Protein AF-A0A4D7H9E0-F1 (afdb_monomer_lite)

Sequence (147 aa):
MTDTPRRALVAAVLGTVFATVGIAGVAHLYLRRWRRGVGWFLFVGGSAVALVFALNPSTLSMSAVLAEPVAALASASVEPAAVYPPLLVLLGLSVYDACRIAVKPAASSDADVACPVCGYPLDTELEFCHWCSSAIVWSEPGAESER

Secondary structure (DSSP, 8-state):
--HHHHH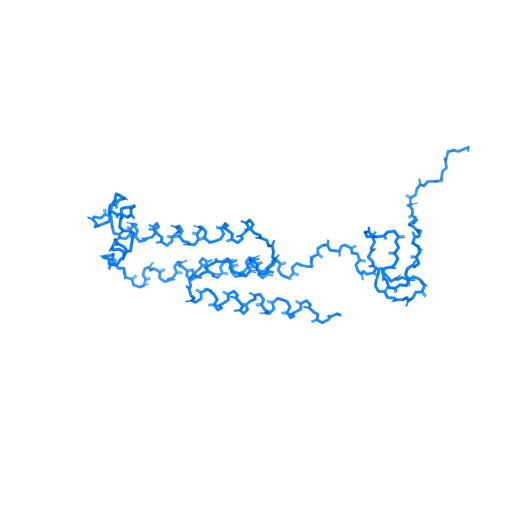HHHHHHHHHHHHHTT-TTHHHHHTT-HHHHHHHHHHHHHHHHHHHHHH-TTT--HHHHHH-HHHHHHH----HHHHHHHHHHHHHHHHHHHHHHHHS----TTTTPBPTTT-SBP-TTSSB-TTT--B-----TT-----

Radius of gyration: 24.74 Å; chains: 1; bounding box: 51×42×75 Å

Foldseek 3Di:
DPVLVVLLVVLLVQLVVVLVVLQQQVSVVSVVNVVVSVVLSCVLVVVLVVQLCVQCVPQDDPVCCVVPVVVRVVPGDDDCVSRVVVSVVSSVVSSVVSSVVSNPPPPLVFQPDADPPPRHGARVVDQARPPPRHGHDDDDPDDDDDD

pLDDT: mean 75.06, std 12.42, range [45.0, 92.5]

Structure (mmCIF, N/CA/C/O backbone):
data_AF-A0A4D7H9E0-F1
#
_entry.id   AF-A0A4D7H9E0-F1
#
loop_
_atom_site.group_PDB
_atom_site.id
_atom_site.type_symbol
_atom_site.label_atom_id
_atom_site.label_alt_id
_atom_site.label_comp_id
_atom_site.label_asym_id
_atom_site.label_entity_id
_atom_site.label_seq_id
_atom_site.pdbx_PDB_ins_code
_atom_site.Cartn_x
_atom_site.Cartn_y
_atom_site.Cartn_z
_atom_site.occupancy
_atom_site.B_iso_or_equiv
_atom_site.auth_seq_id
_atom_site.auth_comp_id
_atom_site.auth_asym_id
_atom_site.auth_atom_id
_atom_site.pdbx_PDB_model_num
ATOM 1 N N . MET A 1 1 ? -16.564 -6.884 23.688 1.00 47.22 1 MET A N 1
ATOM 2 C CA . MET A 1 1 ? -15.129 -7.201 23.908 1.00 47.22 1 MET A CA 1
ATOM 3 C C . MET A 1 1 ? -14.475 -8.052 22.801 1.00 47.22 1 MET A C 1
ATOM 5 O O . MET A 1 1 ? -13.289 -8.324 22.904 1.00 47.22 1 MET A O 1
ATOM 9 N N . THR A 1 2 ? -15.162 -8.446 21.716 1.00 45.88 2 THR A N 1
ATOM 10 C CA . THR A 1 2 ? -14.601 -9.337 20.666 1.00 45.88 2 THR A CA 1
ATOM 11 C C . THR A 1 2 ? -14.250 -8.643 19.338 1.00 45.88 2 THR A C 1
ATOM 13 O O . THR A 1 2 ? -13.752 -9.296 18.421 1.00 45.88 2 THR A O 1
ATOM 16 N N . ASP A 1 3 ? -14.471 -7.331 19.208 1.00 54.50 3 ASP A N 1
ATOM 17 C CA . ASP A 1 3 ? -14.373 -6.638 17.911 1.00 54.50 3 ASP A CA 1
ATOM 18 C C . ASP A 1 3 ? -12.962 -6.183 17.524 1.00 54.50 3 ASP A C 1
ATOM 20 O O . ASP A 1 3 ? -12.635 -6.108 16.337 1.00 54.50 3 ASP A O 1
ATOM 24 N N . THR A 1 4 ? -12.100 -5.911 18.500 1.00 56.47 4 THR A N 1
ATOM 25 C CA . THR A 1 4 ? -10.712 -5.479 18.287 1.00 56.47 4 THR A CA 1
ATOM 26 C C . THR A 1 4 ? -9.890 -6.478 17.461 1.00 56.47 4 THR A C 1
ATOM 28 O O . THR A 1 4 ? -9.303 -6.060 16.458 1.00 56.47 4 THR A O 1
ATOM 31 N N . PRO A 1 5 ? -9.886 -7.797 17.767 1.00 64.38 5 PRO A N 1
ATOM 32 C CA . PRO A 1 5 ? -9.140 -8.759 16.958 1.00 64.38 5 PRO A CA 1
ATOM 33 C C . PRO A 1 5 ? -9.723 -8.913 15.549 1.00 64.38 5 PRO A C 1
ATOM 35 O O . PRO A 1 5 ? -8.957 -9.052 14.601 1.00 64.38 5 PRO A O 1
ATOM 38 N N . ARG A 1 6 ? -11.051 -8.810 15.366 1.00 70.62 6 ARG A N 1
ATOM 39 C CA . ARG A 1 6 ? -11.691 -8.896 14.038 1.00 70.62 6 ARG A CA 1
ATOM 40 C C . ARG A 1 6 ? -11.313 -7.728 13.132 1.00 70.62 6 ARG A C 1
ATOM 42 O O . ARG A 1 6 ? -11.011 -7.941 11.962 1.00 70.62 6 ARG A O 1
ATOM 49 N N . ARG 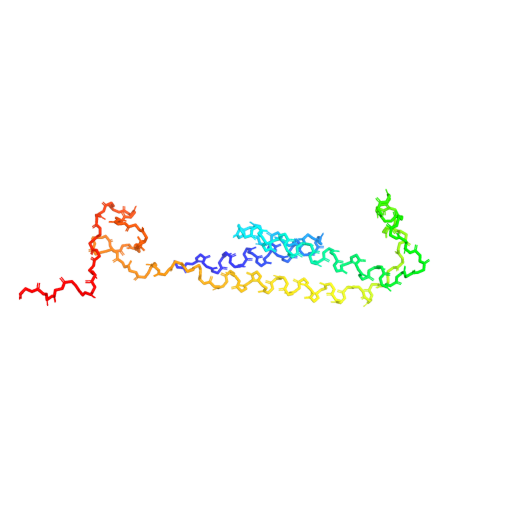A 1 7 ? -11.285 -6.503 13.662 1.00 64.06 7 ARG A N 1
ATOM 50 C CA . ARG A 1 7 ? -10.902 -5.301 12.900 1.00 64.06 7 ARG A CA 1
ATOM 51 C C . ARG A 1 7 ? -9.434 -5.339 12.472 1.00 64.06 7 ARG A C 1
ATOM 53 O O . ARG A 1 7 ? -9.131 -4.974 11.338 1.00 64.06 7 ARG A O 1
ATOM 60 N N . ALA A 1 8 ? -8.549 -5.840 13.335 1.00 62.31 8 ALA A N 1
ATOM 61 C CA . ALA A 1 8 ? -7.140 -6.047 13.009 1.00 62.31 8 ALA A CA 1
ATOM 62 C C . ALA A 1 8 ? -6.938 -7.152 11.956 1.00 62.31 8 ALA A C 1
ATOM 64 O O . ALA A 1 8 ? -6.147 -6.971 11.033 1.00 62.31 8 ALA A O 1
ATOM 65 N N . LEU A 1 9 ? -7.694 -8.253 12.039 1.00 70.31 9 LEU A N 1
ATOM 66 C CA . LEU A 1 9 ? -7.650 -9.347 11.061 1.00 70.31 9 LEU A CA 1
ATOM 67 C C . LEU A 1 9 ? -8.139 -8.898 9.680 1.00 70.31 9 LEU A C 1
ATOM 69 O O . LEU A 1 9 ? -7.493 -9.188 8.681 1.00 70.31 9 LEU A O 1
ATOM 73 N N . VAL A 1 10 ? -9.231 -8.131 9.619 1.00 71.69 10 VAL A N 1
ATOM 74 C CA . VAL A 1 10 ? -9.746 -7.568 8.359 1.00 71.69 10 VAL A CA 1
ATOM 75 C C . VAL A 1 10 ? -8.750 -6.579 7.752 1.00 71.69 10 VAL A C 1
ATOM 77 O O . VAL A 1 10 ? -8.496 -6.637 6.553 1.00 71.69 10 VAL A O 1
ATOM 80 N N . ALA A 1 11 ? -8.130 -5.714 8.562 1.00 66.62 11 ALA A N 1
ATOM 81 C CA . ALA A 1 11 ? -7.096 -4.797 8.083 1.00 66.62 11 ALA A CA 1
ATOM 82 C C . ALA A 1 11 ? -5.845 -5.538 7.581 1.00 66.62 11 ALA A C 1
ATOM 84 O O . ALA A 1 11 ? -5.276 -5.144 6.564 1.00 66.62 11 ALA A O 1
ATOM 85 N N . ALA A 1 12 ? -5.445 -6.624 8.250 1.00 67.12 12 ALA A N 1
ATOM 86 C CA . ALA A 1 12 ? -4.330 -7.462 7.826 1.00 67.12 12 ALA A CA 1
ATOM 87 C C . ALA A 1 12 ? -4.640 -8.203 6.517 1.00 67.12 12 ALA A C 1
ATOM 89 O O . ALA A 1 12 ? -3.825 -8.156 5.603 1.00 67.12 12 ALA A O 1
ATOM 90 N N . VAL A 1 13 ? -5.824 -8.814 6.389 1.00 72.69 13 VAL A N 1
ATOM 91 C CA . VAL A 1 13 ? -6.254 -9.529 5.172 1.00 72.69 13 VAL A CA 1
ATOM 92 C C . VAL A 1 13 ? -6.409 -8.572 3.991 1.00 72.69 13 VAL A C 1
ATOM 94 O O . VAL A 1 13 ? -5.924 -8.856 2.902 1.00 72.69 13 VAL A O 1
ATOM 97 N N . LEU A 1 14 ? -7.032 -7.408 4.187 1.00 68.94 14 LEU A N 1
ATOM 98 C CA . LEU A 1 14 ? -7.112 -6.391 3.135 1.00 68.94 14 LEU A CA 1
ATOM 99 C C . LEU A 1 14 ? -5.720 -5.862 2.778 1.00 68.94 14 LEU A C 1
ATOM 101 O O . LEU A 1 14 ? -5.413 -5.693 1.603 1.00 68.94 14 LEU A O 1
ATOM 105 N N . GLY A 1 15 ? -4.862 -5.643 3.774 1.00 64.31 15 GLY A N 1
ATOM 106 C CA . GLY A 1 15 ? -3.475 -5.246 3.565 1.00 64.31 15 GLY A CA 1
ATOM 107 C C . GLY A 1 15 ? -2.714 -6.240 2.697 1.00 64.31 15 GLY A C 1
ATOM 108 O O . GLY A 1 15 ? -2.128 -5.824 1.705 1.00 64.31 15 GLY A O 1
ATOM 109 N N . THR A 1 16 ? -2.765 -7.535 3.016 1.00 65.06 16 THR A N 1
ATOM 110 C CA . THR A 1 16 ? -2.058 -8.586 2.271 1.00 65.06 16 THR A CA 1
ATOM 111 C C . THR A 1 16 ? -2.645 -8.823 0.882 1.00 65.06 16 THR A C 1
ATOM 113 O O . THR A 1 16 ? -1.889 -8.962 -0.074 1.00 65.06 16 THR A O 1
ATOM 116 N N . VAL A 1 17 ? -3.970 -8.803 0.723 1.00 69.38 17 VAL A N 1
ATOM 117 C CA . VAL A 1 17 ? -4.608 -8.970 -0.592 1.00 69.38 17 VAL A CA 1
ATOM 118 C C . VAL A 1 17 ? -4.268 -7.797 -1.511 1.00 69.38 17 VAL A C 1
ATOM 120 O O . VAL A 1 17 ? -3.795 -8.006 -2.624 1.00 69.38 17 VAL A O 1
ATOM 123 N N . PHE A 1 18 ? -4.414 -6.553 -1.058 1.00 61.81 18 PHE A N 1
ATOM 124 C CA . PHE A 1 18 ? -4.118 -5.395 -1.912 1.00 61.81 18 PHE A CA 1
ATOM 125 C C . PHE A 1 18 ? -2.615 -5.180 -2.137 1.00 61.81 18 PHE A C 1
ATOM 127 O O . PHE A 1 18 ? -2.219 -4.703 -3.201 1.00 61.81 18 PHE A O 1
ATOM 134 N N . ALA A 1 19 ? -1.779 -5.621 -1.194 1.00 60.94 19 ALA A N 1
ATOM 135 C CA . ALA A 1 19 ? -0.335 -5.747 -1.354 1.00 60.94 19 ALA A CA 1
ATOM 136 C C . ALA A 1 19 ? 0.037 -6.632 -2.555 1.00 60.94 19 ALA A C 1
ATOM 138 O O . ALA A 1 19 ? 0.888 -6.242 -3.353 1.00 60.94 19 ALA A O 1
ATOM 139 N N . THR A 1 20 ? -0.638 -7.772 -2.742 1.00 59.69 20 THR A N 1
ATOM 140 C CA . THR A 1 20 ? -0.390 -8.645 -3.908 1.00 59.69 20 THR A CA 1
ATOM 141 C C . THR A 1 20 ? -0.788 -8.015 -5.245 1.00 59.69 20 THR A C 1
ATOM 143 O O . THR A 1 20 ? -0.238 -8.386 -6.276 1.00 59.69 20 THR A O 1
ATOM 146 N N . VAL A 1 21 ? -1.682 -7.020 -5.234 1.00 59.44 21 VAL A N 1
ATOM 147 C CA . VAL A 1 21 ? -2.127 -6.271 -6.426 1.00 59.44 21 VAL A CA 1
ATOM 148 C C . VAL A 1 21 ? -1.296 -4.988 -6.638 1.00 59.44 21 VAL A C 1
ATOM 150 O O . VAL A 1 21 ? -1.508 -4.255 -7.59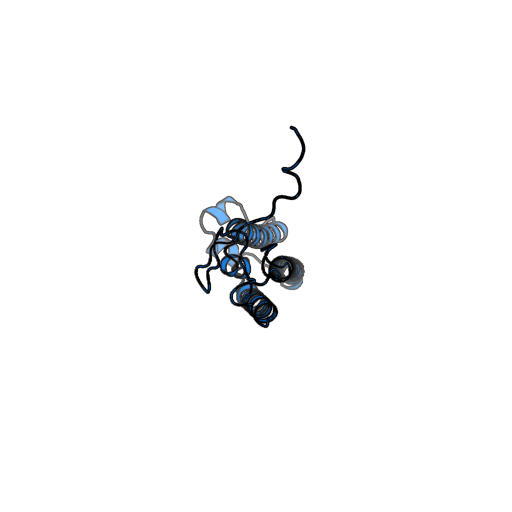7 1.00 59.44 21 VAL A O 1
ATOM 153 N N . GLY A 1 22 ? -0.331 -4.691 -5.758 1.00 58.97 22 GLY A N 1
ATOM 154 C CA . GLY A 1 22 ? 0.506 -3.487 -5.845 1.00 58.97 22 GLY A CA 1
ATOM 155 C C . GLY A 1 22 ? -0.200 -2.192 -5.426 1.00 58.97 22 GLY A C 1
ATOM 156 O O . GLY A 1 22 ? 0.362 -1.106 -5.565 1.00 58.97 22 GLY A O 1
ATOM 157 N N . ILE A 1 23 ? -1.412 -2.278 -4.873 1.00 64.00 23 ILE A N 1
ATOM 158 C CA . ILE A 1 23 ? -2.168 -1.115 -4.403 1.00 64.00 23 ILE A CA 1
ATOM 159 C C . ILE A 1 23 ? -1.836 -0.904 -2.923 1.00 64.00 23 ILE A C 1
ATOM 161 O O . ILE A 1 23 ? -2.563 -1.317 -2.015 1.00 64.00 23 ILE A O 1
ATOM 165 N N . ALA A 1 24 ? -0.692 -0.271 -2.665 1.00 64.56 24 ALA A N 1
ATOM 166 C CA . ALA A 1 24 ? -0.312 0.125 -1.314 1.00 64.56 24 ALA A CA 1
ATOM 167 C C . ALA A 1 24 ? -1.311 1.152 -0.740 1.00 64.56 24 ALA A C 1
ATOM 169 O O . ALA A 1 24 ? -1.807 2.025 -1.447 1.00 64.56 24 ALA A O 1
ATOM 170 N N . GLY A 1 25 ? -1.617 1.067 0.559 1.00 62.28 25 GLY A N 1
ATOM 171 C CA . GLY A 1 25 ? -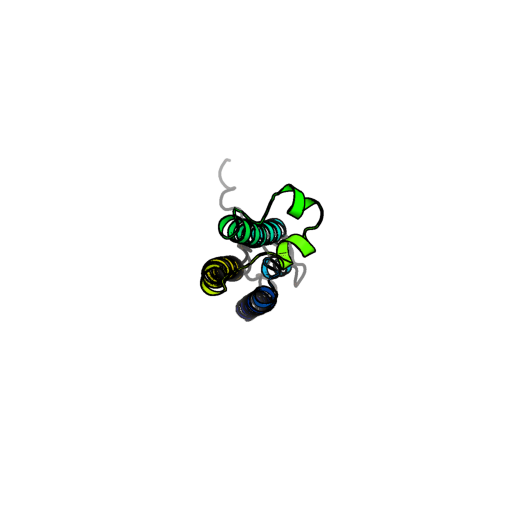2.422 2.080 1.260 1.00 62.28 25 GLY A CA 1
ATOM 172 C C . GLY A 1 25 ? -3.920 1.784 1.439 1.00 62.28 25 GLY A C 1
ATOM 173 O O . GLY A 1 25 ? -4.566 2.482 2.224 1.00 62.28 25 GLY A O 1
ATOM 174 N N . VAL A 1 26 ? -4.478 0.728 0.829 1.00 65.88 26 VAL A N 1
ATOM 175 C CA . VAL A 1 26 ? -5.915 0.379 0.969 1.00 65.88 26 VAL A CA 1
ATOM 176 C C . VAL A 1 26 ? -6.292 0.003 2.406 1.00 65.88 26 VAL A C 1
ATOM 178 O O . VAL A 1 26 ? -7.345 0.408 2.901 1.00 65.88 26 VAL A O 1
ATOM 181 N N . ALA A 1 27 ? -5.392 -0.661 3.136 1.00 67.81 27 ALA A N 1
ATOM 182 C CA . ALA A 1 27 ? -5.582 -0.948 4.559 1.00 67.81 27 ALA A CA 1
ATOM 183 C C . ALA A 1 27 ? -5.738 0.332 5.411 1.00 67.81 27 ALA A C 1
ATOM 185 O O . ALA A 1 27 ? -6.515 0.361 6.365 1.00 67.81 27 ALA A O 1
ATOM 186 N N . HIS A 1 28 ? -5.052 1.424 5.049 1.00 69.00 28 HIS A N 1
ATOM 187 C CA . HIS A 1 28 ? -5.161 2.709 5.749 1.00 69.00 28 HIS A CA 1
ATOM 188 C C . HIS A 1 28 ? -6.407 3.507 5.345 1.00 69.00 28 HIS A C 1
ATOM 190 O O . HIS A 1 28 ? -6.940 4.252 6.174 1.00 69.00 28 HIS A O 1
ATOM 196 N N . LEU A 1 29 ? -6.889 3.332 4.108 1.00 69.12 29 LEU A N 1
ATOM 197 C CA . LEU A 1 29 ? -8.177 3.874 3.662 1.00 69.12 29 LEU A CA 1
ATOM 198 C C . LEU A 1 29 ? -9.337 3.242 4.441 1.00 69.12 29 LEU A C 1
ATOM 200 O O . LEU A 1 29 ? -10.216 3.968 4.900 1.00 69.12 29 LEU A O 1
ATOM 204 N N . TYR A 1 30 ? -9.288 1.927 4.691 1.00 64.44 30 TYR A N 1
ATOM 205 C CA . TYR A 1 30 ? -10.270 1.239 5.541 1.00 64.44 30 TYR A CA 1
ATOM 206 C C . TYR A 1 30 ? -10.312 1.816 6.967 1.00 64.44 30 TYR A C 1
ATOM 208 O O . TYR A 1 30 ? -11.383 2.034 7.529 1.00 64.44 30 TYR A O 1
ATOM 216 N N . LEU A 1 31 ? -9.150 2.167 7.526 1.00 65.81 31 LEU A N 1
ATOM 217 C CA . LEU A 1 31 ? -9.029 2.810 8.841 1.00 65.81 31 LEU A CA 1
ATOM 218 C C . LEU A 1 31 ? -9.342 4.324 8.826 1.00 65.81 31 LEU A C 1
ATOM 220 O O . LEU A 1 31 ? -9.084 5.006 9.818 1.00 65.81 31 LEU A O 1
ATOM 224 N N . ARG A 1 32 ? -9.864 4.873 7.714 1.00 68.50 32 ARG A N 1
ATOM 225 C CA . ARG A 1 32 ? -10.145 6.309 7.488 1.00 68.50 32 ARG A CA 1
ATOM 226 C C . ARG A 1 32 ? -8.948 7.244 7.729 1.00 68.50 32 ARG A C 1
ATOM 228 O O . ARG A 1 32 ? -9.123 8.448 7.910 1.00 68.50 32 ARG A O 1
ATOM 235 N N . ARG A 1 33 ? -7.707 6.747 7.686 1.00 71.44 33 ARG A N 1
ATOM 236 C CA . ARG A 1 33 ? -6.489 7.564 7.864 1.00 71.44 33 ARG A CA 1
ATOM 237 C C . ARG A 1 33 ? -5.887 7.965 6.517 1.00 71.44 33 ARG A C 1
ATOM 239 O O . ARG A 1 33 ? -4.773 7.572 6.169 1.00 71.44 33 ARG A O 1
ATOM 246 N N . TRP A 1 34 ? -6.625 8.807 5.792 1.00 68.62 34 TRP A N 1
ATOM 247 C CA . TRP A 1 34 ? -6.343 9.278 4.426 1.00 68.62 34 TRP A CA 1
ATOM 248 C C . TRP A 1 34 ? -4.900 9.747 4.195 1.00 68.62 34 TRP A C 1
ATOM 250 O O . TRP A 1 34 ? -4.257 9.311 3.245 1.00 68.62 34 TRP A O 1
ATOM 260 N N . ARG A 1 35 ? -4.343 10.564 5.099 1.00 74.69 35 ARG A N 1
ATOM 261 C CA . ARG A 1 35 ? -2.974 11.101 4.955 1.00 74.69 35 ARG A CA 1
ATOM 262 C C . ARG A 1 35 ? -1.900 10.012 4.931 1.00 74.69 35 ARG A C 1
ATOM 264 O O . ARG A 1 35 ? -0.931 10.126 4.189 1.00 74.69 35 ARG A O 1
ATOM 271 N N . ARG A 1 36 ? -2.069 8.953 5.729 1.00 77.75 36 ARG A N 1
ATOM 272 C CA . ARG A 1 36 ? -1.115 7.836 5.763 1.00 77.75 36 ARG A CA 1
ATOM 273 C C . ARG A 1 36 ? -1.299 6.881 4.594 1.00 77.75 36 ARG A C 1
ATOM 275 O O . ARG A 1 36 ? -0.302 6.399 4.077 1.00 77.75 36 ARG A O 1
ATOM 282 N N . GLY A 1 37 ? -2.539 6.654 4.157 1.00 75.69 37 GLY A N 1
ATOM 283 C CA . GLY A 1 37 ? -2.808 5.867 2.951 1.00 75.69 37 GLY A CA 1
ATOM 284 C C . GLY A 1 37 ? -2.139 6.472 1.718 1.00 75.69 37 GLY A C 1
ATOM 285 O O . GLY A 1 37 ? -1.385 5.783 1.039 1.00 75.69 37 GLY A O 1
ATOM 286 N N . VAL A 1 38 ? -2.328 7.779 1.498 1.00 79.25 38 VAL A N 1
ATOM 287 C CA . VAL A 1 38 ? -1.683 8.511 0.394 1.00 79.25 38 VAL A CA 1
ATOM 288 C C . VAL A 1 38 ? -0.159 8.502 0.535 1.00 79.25 38 VAL A C 1
ATOM 290 O O . VAL A 1 38 ? 0.537 8.240 -0.440 1.00 79.25 38 VAL A O 1
ATOM 293 N N . GLY A 1 39 ? 0.368 8.722 1.745 1.00 85.44 39 GLY A N 1
ATOM 294 C CA . GLY A 1 39 ? 1.811 8.679 1.998 1.00 85.44 39 GLY A CA 1
ATOM 295 C C . GLY A 1 39 ? 2.442 7.331 1.640 1.00 85.44 39 GLY A C 1
ATOM 296 O O . GLY A 1 39 ? 3.445 7.297 0.935 1.00 85.44 39 GLY A O 1
ATOM 297 N N . TRP A 1 40 ? 1.832 6.219 2.060 1.00 84.06 40 TRP A N 1
ATOM 298 C CA . TRP A 1 40 ? 2.323 4.877 1.737 1.00 84.06 40 TRP A CA 1
ATOM 299 C C . TRP A 1 40 ? 2.190 4.532 0.255 1.00 84.06 40 TRP A C 1
ATOM 301 O O . TRP A 1 40 ? 3.107 3.935 -0.302 1.00 84.06 40 TRP A O 1
ATOM 311 N N . PHE A 1 41 ? 1.095 4.935 -0.395 1.00 83.31 41 PHE A N 1
ATOM 312 C CA . PHE A 1 41 ? 0.923 4.746 -1.835 1.00 83.31 41 PHE A CA 1
ATOM 313 C C . PHE A 1 41 ? 2.018 5.467 -2.632 1.00 83.31 41 PHE A C 1
ATOM 315 O O . PHE A 1 41 ? 2.689 4.851 -3.458 1.00 83.31 41 PHE A O 1
ATOM 322 N N . LEU A 1 42 ? 2.254 6.749 -2.332 1.00 86.50 42 LEU A N 1
ATOM 323 C CA . LEU A 1 42 ? 3.299 7.541 -2.982 1.00 86.50 42 LEU A CA 1
ATOM 324 C C . LEU A 1 42 ? 4.698 7.009 -2.679 1.00 86.50 42 LEU A C 1
ATOM 326 O O . LEU A 1 42 ? 5.545 6.996 -3.565 1.00 86.50 42 LEU A O 1
ATOM 330 N N . PHE A 1 43 ? 4.947 6.554 -1.452 1.00 86.75 43 PHE A N 1
ATOM 331 C CA . PHE A 1 43 ? 6.250 6.024 -1.071 1.00 86.75 43 PHE A CA 1
ATOM 332 C C . PHE A 1 43 ? 6.561 4.700 -1.777 1.00 86.75 43 PHE A C 1
ATOM 334 O O . PHE A 1 43 ? 7.642 4.554 -2.339 1.00 86.75 43 PHE A O 1
ATOM 341 N N . VAL A 1 44 ? 5.611 3.757 -1.814 1.00 86.19 44 VAL A N 1
ATOM 342 C CA . VAL A 1 44 ? 5.788 2.467 -2.502 1.00 86.19 44 VAL A CA 1
ATOM 343 C C . VAL A 1 44 ? 5.870 2.661 -4.014 1.00 86.19 44 VAL A C 1
ATOM 345 O O . VAL A 1 44 ? 6.812 2.174 -4.634 1.00 86.19 44 VAL A O 1
ATOM 348 N N . GLY A 1 45 ? 4.937 3.413 -4.606 1.00 85.56 45 GLY A N 1
ATOM 349 C CA . GLY A 1 45 ? 4.941 3.691 -6.044 1.00 85.56 45 GLY A CA 1
ATOM 350 C C . GLY A 1 45 ? 6.174 4.486 -6.476 1.00 85.56 45 GLY A C 1
ATOM 351 O O . GLY A 1 45 ? 6.846 4.121 -7.437 1.00 85.56 45 GLY A O 1
ATOM 352 N N . GLY A 1 46 ? 6.533 5.527 -5.723 1.00 87.12 46 GLY A N 1
ATOM 353 C CA . GLY A 1 46 ? 7.730 6.328 -5.968 1.00 87.12 46 GLY A CA 1
ATOM 354 C C . GLY A 1 46 ? 9.018 5.522 -5.814 1.00 87.12 46 GLY A C 1
ATOM 355 O O . GLY A 1 46 ? 9.906 5.635 -6.654 1.00 87.12 46 GLY A O 1
ATOM 356 N N . SER A 1 47 ? 9.113 4.660 -4.797 1.00 87.50 47 SER A N 1
ATOM 357 C CA . SER A 1 47 ? 10.264 3.770 -4.616 1.00 87.50 47 SER A CA 1
ATOM 358 C C . SER A 1 47 ? 10.375 2.747 -5.746 1.00 87.50 47 SER A C 1
ATOM 360 O O . SER A 1 47 ? 11.483 2.527 -6.223 1.00 87.50 47 SER A O 1
ATOM 362 N N . ALA A 1 48 ? 9.262 2.178 -6.219 1.00 85.50 48 ALA A N 1
ATOM 363 C CA . ALA A 1 48 ? 9.254 1.268 -7.365 1.00 85.50 48 ALA A CA 1
ATOM 364 C C . ALA A 1 48 ? 9.770 1.959 -8.638 1.00 85.50 48 ALA A C 1
ATOM 366 O O . ALA A 1 48 ? 10.661 1.437 -9.305 1.00 85.50 48 ALA A O 1
ATOM 367 N N . VAL A 1 49 ? 9.268 3.162 -8.938 1.00 85.25 49 VAL A N 1
ATOM 368 C CA . VAL A 1 49 ? 9.718 3.963 -10.090 1.00 85.25 49 VAL A CA 1
ATOM 369 C C . VAL A 1 49 ? 11.197 4.333 -9.960 1.00 85.25 49 VAL A C 1
ATOM 371 O O . VAL A 1 49 ? 11.955 4.169 -10.914 1.00 85.25 49 VAL A O 1
ATOM 374 N N . ALA A 1 50 ? 11.632 4.781 -8.779 1.00 87.69 50 ALA A N 1
ATOM 375 C CA . ALA A 1 50 ? 13.029 5.123 -8.521 1.00 87.69 50 ALA A CA 1
ATOM 376 C C . ALA A 1 50 ? 13.959 3.912 -8.684 1.00 87.69 50 ALA A C 1
ATOM 378 O O . ALA A 1 50 ? 15.039 4.043 -9.253 1.00 87.69 50 ALA A O 1
ATOM 379 N N . LEU A 1 51 ? 13.530 2.732 -8.229 1.00 87.19 51 LEU A N 1
ATOM 380 C CA . LEU A 1 51 ? 14.285 1.491 -8.366 1.00 87.19 51 LEU A CA 1
ATOM 381 C C . LEU A 1 51 ? 14.423 1.085 -9.839 1.00 87.19 51 LEU A C 1
ATOM 383 O O . LEU A 1 51 ? 15.522 0.779 -10.289 1.00 87.19 51 LEU A O 1
ATOM 387 N N . VAL A 1 52 ? 13.333 1.141 -10.608 1.00 84.94 52 VAL A N 1
ATOM 388 C CA . VAL A 1 52 ? 13.354 0.849 -12.050 1.00 84.94 52 VAL A CA 1
ATOM 389 C C . VAL A 1 52 ? 14.290 1.808 -12.788 1.00 84.94 52 VAL A C 1
ATOM 391 O O . VAL A 1 52 ? 15.089 1.358 -13.607 1.00 84.94 52 VAL A O 1
ATOM 394 N N . PHE A 1 53 ? 14.252 3.101 -12.454 1.00 86.19 53 PHE A N 1
ATOM 395 C CA . PHE A 1 53 ? 15.142 4.111 -13.029 1.00 86.19 53 PHE A CA 1
ATOM 396 C C . PHE A 1 53 ? 16.615 3.858 -12.671 1.00 86.19 53 PHE A C 1
ATOM 398 O O . PHE A 1 53 ? 17.484 3.927 -13.535 1.00 86.19 53 PHE A O 1
ATOM 405 N N . ALA A 1 54 ? 16.898 3.500 -11.414 1.00 86.19 54 ALA A N 1
ATOM 406 C CA . ALA A 1 54 ? 18.249 3.188 -10.948 1.00 86.19 54 ALA A CA 1
ATOM 407 C C . ALA A 1 54 ? 18.847 1.945 -11.631 1.00 86.19 54 ALA A C 1
ATOM 409 O O . ALA A 1 54 ? 20.054 1.892 -11.854 1.00 86.19 54 ALA A O 1
ATOM 410 N N . LEU A 1 55 ? 18.010 0.963 -11.980 1.00 85.56 55 LEU A N 1
ATOM 411 C CA . LEU A 1 55 ? 18.425 -0.254 -12.685 1.00 85.56 55 LEU A CA 1
ATOM 412 C C . LEU A 1 55 ? 18.557 -0.060 -14.207 1.00 85.56 55 LEU A C 1
ATOM 414 O O . LEU A 1 55 ? 19.207 -0.868 -14.863 1.00 85.56 55 LEU A O 1
ATOM 418 N N . ASN A 1 56 ? 17.973 1.005 -14.768 1.00 83.62 56 ASN A N 1
ATOM 419 C CA . ASN A 1 56 ? 17.920 1.278 -16.209 1.00 83.62 56 ASN A CA 1
ATOM 420 C C . ASN A 1 56 ? 18.418 2.700 -16.571 1.00 83.62 56 ASN A C 1
ATOM 422 O O . ASN A 1 56 ? 17.723 3.440 -17.273 1.00 83.62 56 ASN A O 1
ATOM 426 N N . PRO A 1 57 ? 19.623 3.114 -16.129 1.00 80.44 57 PRO A N 1
ATOM 427 C CA . PRO A 1 57 ? 20.080 4.504 -16.254 1.00 80.44 57 PRO A CA 1
ATOM 428 C C . PRO A 1 57 ? 20.331 4.950 -17.703 1.00 80.44 57 PRO A C 1
ATOM 430 O O . PRO A 1 57 ? 20.341 6.143 -17.992 1.00 80.44 57 PRO A O 1
ATOM 433 N N . SER A 1 58 ? 20.561 4.005 -18.614 1.00 78.88 58 SER A N 1
ATOM 434 C CA . SER A 1 58 ? 20.899 4.251 -20.022 1.00 78.88 58 SER A CA 1
ATOM 435 C C . SER A 1 58 ? 19.711 4.096 -20.975 1.00 78.88 58 SER A C 1
ATOM 437 O O . SER A 1 58 ? 19.806 4.508 -22.128 1.00 78.88 58 SER A O 1
ATOM 439 N N . THR A 1 59 ? 18.608 3.497 -20.520 1.00 75.31 59 THR A N 1
ATOM 440 C CA . THR A 1 59 ? 17.448 3.139 -21.356 1.00 75.31 59 THR A CA 1
ATOM 441 C C . THR A 1 59 ? 16.192 3.928 -20.997 1.00 75.31 59 THR A C 1
ATOM 443 O O . THR A 1 59 ? 15.340 4.127 -21.860 1.00 75.31 59 THR A O 1
ATOM 446 N N . LEU A 1 60 ? 16.082 4.433 -19.764 1.00 81.62 60 LEU A N 1
ATOM 447 C CA . LEU A 1 60 ? 14.956 5.254 -19.326 1.00 81.62 60 LEU A CA 1
ATOM 448 C C . LEU A 1 60 ? 15.354 6.727 -19.221 1.00 81.62 60 LEU A C 1
ATOM 450 O O . LEU A 1 60 ? 16.217 7.105 -18.433 1.00 81.62 60 LEU A O 1
ATOM 454 N N . SER A 1 61 ? 14.674 7.584 -19.983 1.00 82.31 61 SER A N 1
ATOM 455 C CA . SER A 1 61 ? 14.761 9.038 -19.841 1.00 82.31 61 SER A CA 1
ATOM 456 C C . SER A 1 61 ? 13.505 9.590 -19.164 1.00 82.31 61 SER A C 1
ATOM 458 O O . SER A 1 61 ? 12.393 9.108 -19.387 1.00 82.31 61 SER A O 1
ATOM 460 N N . MET A 1 62 ? 13.661 10.634 -18.343 1.00 82.00 62 MET A N 1
ATOM 461 C CA . MET A 1 62 ? 12.525 11.271 -17.655 1.00 82.00 62 MET A CA 1
ATOM 462 C C . MET A 1 62 ? 11.484 11.837 -18.627 1.00 82.00 62 MET A C 1
ATOM 464 O O . MET A 1 62 ? 10.288 11.776 -18.356 1.00 82.00 62 MET A O 1
ATOM 468 N N . SER A 1 63 ? 11.920 12.345 -19.781 1.00 84.75 63 SER A N 1
ATOM 469 C CA . SER A 1 63 ? 11.017 12.850 -20.817 1.00 84.75 63 SER A CA 1
ATOM 470 C C . SER A 1 63 ? 10.147 11.746 -21.425 1.00 84.75 63 SER A C 1
ATOM 472 O O . SER A 1 63 ? 8.956 11.968 -21.624 1.00 84.75 63 SER A O 1
ATOM 474 N N . ALA A 1 64 ? 10.702 10.553 -21.666 1.00 80.75 64 ALA A N 1
ATOM 475 C CA . ALA A 1 64 ? 9.941 9.419 -22.191 1.00 80.75 64 ALA A CA 1
ATOM 476 C C . ALA A 1 64 ? 8.900 8.906 -21.184 1.00 80.75 64 ALA A C 1
ATOM 478 O O . ALA A 1 64 ? 7.773 8.608 -21.568 1.00 80.75 64 ALA A O 1
ATOM 479 N N . VAL A 1 65 ? 9.245 8.869 -19.893 1.00 83.62 65 VAL A N 1
ATOM 480 C CA . VAL A 1 65 ? 8.325 8.440 -18.824 1.00 83.62 65 VAL A CA 1
ATOM 481 C C . VAL A 1 65 ? 7.148 9.406 -18.662 1.00 83.62 65 VAL A C 1
ATOM 483 O O . VAL A 1 65 ? 6.032 8.967 -18.406 1.00 83.62 65 VAL A O 1
ATOM 486 N N . LEU A 1 66 ? 7.372 10.714 -18.817 1.00 85.88 66 LEU A N 1
ATOM 487 C CA . LEU A 1 66 ? 6.303 11.713 -18.709 1.00 85.88 66 LEU A CA 1
ATOM 488 C C . LEU A 1 66 ? 5.394 11.753 -19.942 1.00 85.88 66 LEU A C 1
ATOM 490 O O . LEU A 1 66 ? 4.206 12.030 -19.799 1.00 85.88 66 LEU A O 1
ATOM 494 N N . ALA A 1 67 ? 5.942 11.495 -21.132 1.00 88.25 67 ALA A N 1
ATOM 495 C CA . ALA A 1 67 ? 5.169 11.475 -22.369 1.00 88.25 67 ALA A CA 1
ATOM 496 C C . ALA A 1 67 ? 4.334 10.193 -22.501 1.00 88.25 67 ALA A C 1
ATOM 498 O O . ALA A 1 67 ? 3.136 10.262 -22.750 1.00 88.25 67 ALA A O 1
ATOM 499 N N . GLU A 1 68 ? 4.962 9.031 -22.303 1.00 86.88 68 GLU A N 1
ATOM 500 C CA . GLU A 1 68 ? 4.383 7.714 -22.586 1.00 86.88 68 GLU A CA 1
ATOM 501 C C . GLU A 1 68 ? 4.704 6.736 -21.432 1.00 86.88 68 GLU A C 1
ATOM 503 O O . GLU A 1 68 ? 5.508 5.809 -21.586 1.00 86.88 68 GLU A O 1
ATOM 508 N N . PRO A 1 69 ? 4.092 6.913 -20.243 1.00 81.56 69 PRO A N 1
ATOM 509 C CA . PRO A 1 69 ? 4.491 6.202 -19.024 1.00 81.56 69 PRO A CA 1
ATOM 510 C C . PRO A 1 69 ? 4.351 4.680 -19.131 1.00 81.56 69 PRO A C 1
ATOM 512 O O . PRO A 1 69 ? 5.199 3.939 -18.634 1.00 81.56 69 PRO A O 1
ATOM 515 N N . VAL A 1 70 ? 3.297 4.202 -19.797 1.00 83.06 70 VAL A N 1
ATOM 516 C CA . VAL A 1 70 ? 3.020 2.765 -19.947 1.00 83.06 70 VAL A CA 1
ATOM 517 C C . VAL A 1 70 ? 4.039 2.103 -20.875 1.00 83.06 70 VAL A C 1
ATOM 519 O O . VAL A 1 70 ? 4.569 1.045 -20.544 1.00 83.06 70 VAL A O 1
ATOM 522 N N . ALA A 1 71 ? 4.349 2.735 -22.009 1.00 83.25 71 ALA A N 1
ATOM 523 C CA . ALA A 1 71 ? 5.314 2.208 -22.969 1.00 83.25 71 ALA A CA 1
ATOM 524 C C . ALA A 1 71 ? 6.740 2.226 -22.400 1.00 83.25 71 ALA A C 1
ATOM 526 O O . ALA A 1 71 ? 7.469 1.242 -22.528 1.00 83.25 71 ALA A O 1
ATOM 527 N N . ALA A 1 72 ? 7.110 3.305 -21.700 1.00 80.50 72 ALA A N 1
ATOM 528 C CA . ALA A 1 72 ? 8.404 3.418 -21.036 1.00 80.50 72 ALA A CA 1
ATOM 529 C C . ALA A 1 72 ? 8.601 2.296 -20.004 1.00 80.50 72 ALA A C 1
ATOM 531 O O . ALA A 1 72 ? 9.629 1.618 -20.018 1.00 80.50 72 ALA A O 1
ATOM 532 N N . LEU A 1 73 ? 7.594 2.035 -19.163 1.00 77.06 73 LEU A N 1
ATOM 533 C CA . LEU A 1 73 ? 7.673 0.981 -18.153 1.00 77.06 73 LEU A CA 1
ATOM 534 C C . LEU A 1 73 ? 7.673 -0.428 -18.768 1.00 77.06 73 LEU A C 1
ATOM 536 O O . LEU A 1 73 ? 8.385 -1.298 -18.280 1.00 77.06 73 LEU A O 1
ATOM 540 N N . ALA A 1 74 ? 6.933 -0.649 -19.860 1.00 80.38 74 ALA A N 1
ATOM 541 C CA . ALA A 1 74 ? 6.923 -1.925 -20.579 1.00 80.38 74 ALA A CA 1
ATOM 542 C C . ALA A 1 74 ? 8.266 -2.244 -21.259 1.00 80.38 74 ALA A C 1
ATOM 544 O O . ALA A 1 74 ? 8.609 -3.411 -21.434 1.00 80.38 74 ALA A O 1
ATOM 545 N N . SER A 1 75 ? 9.027 -1.214 -21.635 1.00 76.94 75 SER A N 1
ATOM 546 C CA . SER A 1 75 ? 10.362 -1.358 -22.227 1.00 76.94 75 SER A CA 1
ATOM 547 C C . SER A 1 75 ? 11.485 -1.534 -21.196 1.00 76.94 75 SER A C 1
ATOM 549 O O . SER A 1 75 ? 12.609 -1.884 -21.561 1.00 76.94 75 SER A O 1
ATOM 551 N N . ALA A 1 76 ? 11.197 -1.301 -19.911 1.00 79.88 76 ALA A N 1
ATOM 552 C CA . ALA A 1 76 ? 12.178 -1.433 -18.846 1.00 79.88 76 ALA A CA 1
ATOM 553 C C . ALA A 1 76 ? 12.534 -2.910 -18.629 1.00 79.88 76 ALA A C 1
ATOM 555 O O . ALA A 1 76 ? 11.676 -3.742 -18.334 1.00 79.88 76 ALA A O 1
ATOM 556 N N . SER A 1 77 ? 13.822 -3.232 -18.735 1.00 79.00 77 SER A N 1
ATOM 557 C CA . SER A 1 77 ? 14.319 -4.558 -18.377 1.00 79.00 77 SER A CA 1
ATOM 558 C C . SER A 1 77 ? 14.541 -4.598 -16.872 1.00 79.00 77 SER A C 1
ATOM 560 O O . SER A 1 77 ? 15.331 -3.828 -16.327 1.00 79.00 77 SER A O 1
ATOM 562 N N . VAL A 1 78 ? 13.805 -5.463 -16.180 1.00 81.31 78 VAL A N 1
ATOM 563 C CA . VAL A 1 78 ? 13.828 -5.530 -14.719 1.00 81.31 78 VAL A CA 1
ATOM 564 C C . VAL A 1 78 ? 14.123 -6.956 -14.288 1.00 81.31 78 VAL A C 1
ATOM 566 O O . VAL A 1 78 ? 13.323 -7.856 -14.525 1.00 81.31 78 VAL A O 1
ATOM 569 N N . GLU A 1 79 ? 15.266 -7.155 -13.633 1.00 85.94 79 GLU A N 1
ATOM 570 C CA . GLU A 1 79 ? 15.609 -8.437 -13.020 1.00 85.94 79 GLU A CA 1
ATOM 571 C C . GLU A 1 79 ? 14.736 -8.647 -11.768 1.00 85.94 79 GLU A C 1
ATOM 573 O O . GLU A 1 79 ? 14.850 -7.868 -10.810 1.00 85.94 79 GLU A O 1
ATOM 578 N N . PRO A 1 80 ? 13.880 -9.688 -11.715 1.00 83.81 80 PRO A N 1
ATOM 579 C CA . PRO A 1 80 ? 12.979 -9.914 -10.586 1.00 83.81 80 PRO A CA 1
ATOM 580 C C . PRO A 1 80 ? 13.718 -9.975 -9.243 1.00 83.81 80 PRO A C 1
ATOM 582 O O . PRO A 1 80 ? 13.276 -9.396 -8.248 1.00 83.81 80 PRO A O 1
ATOM 585 N N . ALA A 1 81 ? 14.888 -10.615 -9.216 1.00 88.56 81 ALA A N 1
ATOM 586 C CA . ALA A 1 81 ? 15.674 -10.782 -7.998 1.00 88.56 81 ALA A CA 1
ATOM 587 C C . ALA A 1 81 ? 16.157 -9.450 -7.392 1.00 88.56 81 ALA A C 1
ATOM 589 O O . ALA A 1 81 ? 16.356 -9.373 -6.183 1.00 88.56 81 ALA A O 1
ATOM 590 N N . ALA A 1 82 ? 16.307 -8.396 -8.199 1.00 85.38 82 ALA A N 1
ATOM 591 C CA . ALA A 1 82 ? 16.724 -7.076 -7.727 1.00 85.38 82 ALA A CA 1
ATOM 592 C C . ALA A 1 82 ? 15.547 -6.221 -7.221 1.00 85.38 82 ALA A C 1
ATOM 594 O O . ALA A 1 82 ? 15.750 -5.289 -6.444 1.00 85.38 82 ALA A O 1
ATOM 595 N N . VAL A 1 83 ? 14.319 -6.530 -7.651 1.00 86.06 83 VAL A N 1
ATOM 596 C CA . VAL A 1 83 ? 13.145 -5.665 -7.449 1.00 86.06 83 VAL A CA 1
ATOM 597 C C . VAL A 1 83 ? 12.162 -6.196 -6.425 1.00 86.06 83 VAL A C 1
ATOM 599 O O . VAL A 1 83 ? 11.677 -5.435 -5.584 1.00 86.06 83 VAL A O 1
ATOM 602 N N . TYR A 1 84 ? 11.897 -7.499 -6.434 1.00 86.06 84 TYR A N 1
ATOM 603 C CA . TYR A 1 84 ? 10.946 -8.091 -5.500 1.00 86.06 84 TYR A CA 1
ATOM 604 C C . TYR A 1 84 ? 11.381 -7.974 -4.030 1.00 86.06 84 TYR A C 1
ATOM 606 O O . TYR A 1 84 ? 10.538 -7.584 -3.220 1.00 86.06 84 TYR A O 1
ATOM 614 N N . PRO A 1 85 ? 12.648 -8.231 -3.637 1.00 90.62 85 PRO A N 1
ATOM 615 C CA . PRO A 1 85 ? 13.040 -8.152 -2.230 1.00 90.62 85 PRO A CA 1
ATOM 616 C C . PRO A 1 85 ? 12.820 -6.774 -1.578 1.00 90.62 85 PRO A C 1
ATOM 618 O O . PRO A 1 85 ? 12.142 -6.728 -0.549 1.00 90.62 85 PRO A O 1
ATOM 621 N N . PRO A 1 86 ? 13.306 -5.642 -2.133 1.00 85.75 86 PRO A N 1
ATOM 622 C CA . PRO A 1 86 ? 13.085 -4.337 -1.508 1.00 85.75 86 PRO A CA 1
ATOM 623 C C . PRO A 1 86 ? 11.603 -3.935 -1.489 1.00 85.75 86 PRO A C 1
ATOM 625 O O . PRO A 1 86 ? 11.148 -3.353 -0.503 1.00 85.75 86 PRO A O 1
ATOM 628 N N . LEU A 1 87 ? 10.825 -4.293 -2.519 1.00 84.62 87 LEU A N 1
ATOM 629 C CA . LEU A 1 87 ? 9.379 -4.045 -2.536 1.00 84.62 87 LEU A CA 1
ATOM 630 C C . LEU A 1 87 ? 8.644 -4.840 -1.456 1.00 84.62 87 LEU A C 1
ATOM 632 O O . LEU A 1 87 ? 7.806 -4.274 -0.757 1.00 84.62 87 LEU A O 1
ATOM 636 N N . LEU A 1 88 ? 8.972 -6.122 -1.278 1.00 85.25 88 LEU A N 1
ATOM 637 C CA . LEU A 1 88 ? 8.392 -6.957 -0.223 1.00 85.25 88 LEU A CA 1
ATOM 638 C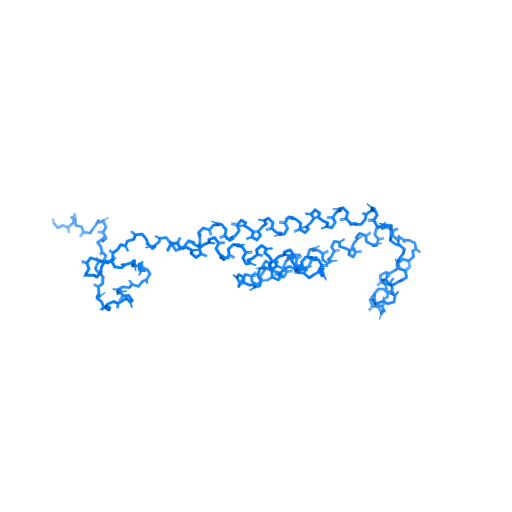 C . LEU A 1 88 ? 8.715 -6.411 1.169 1.00 85.25 88 LEU A C 1
ATOM 640 O O . LEU A 1 88 ? 7.842 -6.406 2.036 1.00 85.25 88 LEU A O 1
ATOM 644 N N . VAL A 1 89 ? 9.932 -5.899 1.376 1.00 89.31 89 VAL A N 1
ATOM 645 C CA . VAL A 1 89 ? 10.311 -5.227 2.626 1.00 89.31 89 VAL A CA 1
ATOM 646 C C . VAL A 1 89 ? 9.457 -3.977 2.851 1.00 89.31 89 VAL A C 1
ATOM 648 O O . VAL A 1 89 ? 8.886 -3.825 3.932 1.00 89.31 89 VAL A O 1
ATOM 651 N N . LEU A 1 90 ? 9.311 -3.107 1.844 1.00 86.81 90 LEU A N 1
ATOM 652 C CA . LEU A 1 90 ? 8.479 -1.898 1.940 1.00 86.81 90 LEU A CA 1
ATOM 653 C C . LEU A 1 90 ? 7.013 -2.231 2.250 1.00 86.81 90 LEU A C 1
ATOM 655 O O . LEU A 1 90 ? 6.378 -1.590 3.088 1.00 86.81 90 LEU A O 1
ATOM 659 N N . LEU A 1 91 ? 6.487 -3.251 1.580 1.00 81.56 91 LEU A N 1
ATOM 660 C CA . LEU A 1 91 ? 5.114 -3.714 1.716 1.00 81.56 91 LEU A CA 1
ATOM 661 C C . LEU A 1 91 ? 4.866 -4.338 3.091 1.00 81.56 91 LEU A C 1
ATOM 663 O O . LEU A 1 91 ? 3.873 -4.015 3.741 1.00 81.56 91 LEU A O 1
ATOM 667 N N . GLY A 1 92 ? 5.807 -5.147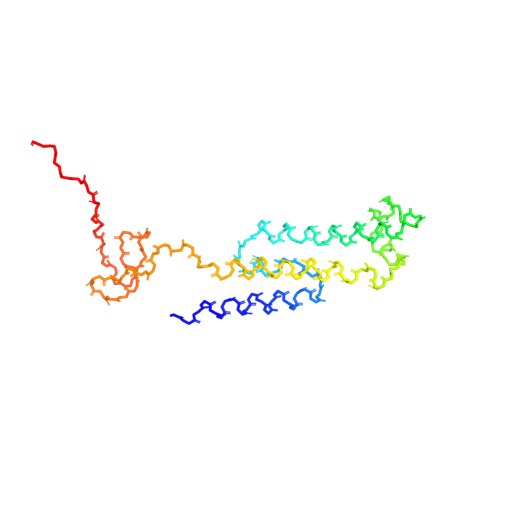 3.581 1.00 82.69 92 GLY A N 1
ATOM 668 C CA . GLY A 1 92 ? 5.794 -5.671 4.945 1.00 82.69 92 GLY A CA 1
ATOM 669 C C . GLY A 1 92 ? 5.823 -4.555 5.990 1.00 82.69 92 GLY A C 1
ATOM 670 O O . GLY A 1 92 ? 5.078 -4.606 6.968 1.00 82.69 92 GLY A O 1
ATOM 671 N N . LEU A 1 93 ? 6.608 -3.499 5.756 1.00 86.06 93 LEU A N 1
ATOM 672 C CA . LEU A 1 93 ? 6.669 -2.334 6.639 1.00 86.06 93 LEU A CA 1
ATOM 673 C C . LEU A 1 93 ? 5.347 -1.544 6.647 1.00 86.06 93 LEU A C 1
ATOM 675 O O . LEU A 1 93 ? 4.908 -1.096 7.708 1.00 86.06 93 LEU A O 1
ATOM 679 N N . SER A 1 94 ? 4.679 -1.432 5.493 1.00 84.44 94 SER A N 1
ATOM 680 C CA . SER A 1 94 ? 3.341 -0.837 5.378 1.00 84.44 94 SER A CA 1
ATOM 681 C C . SER A 1 94 ? 2.291 -1.646 6.145 1.00 84.44 94 SER A C 1
ATOM 683 O O . SER A 1 94 ? 1.523 -1.078 6.925 1.00 84.44 94 SER A O 1
ATOM 685 N N . VAL A 1 95 ? 2.300 -2.977 6.004 1.00 79.81 95 VAL A N 1
ATOM 686 C CA . VAL A 1 95 ? 1.420 -3.878 6.770 1.00 79.81 95 VAL A CA 1
ATOM 687 C C . VAL A 1 95 ? 1.694 -3.751 8.269 1.00 79.81 95 VAL A C 1
ATOM 689 O O . VAL A 1 95 ? 0.758 -3.624 9.055 1.00 79.81 95 VAL A O 1
ATOM 692 N N . TYR A 1 96 ? 2.962 -3.703 8.680 1.00 82.75 96 TYR A N 1
ATOM 693 C CA . TYR A 1 96 ? 3.338 -3.525 10.080 1.00 82.75 96 TYR A CA 1
ATOM 694 C C . TYR A 1 96 ? 2.849 -2.187 10.663 1.00 82.75 96 TYR A C 1
ATOM 696 O O . TYR A 1 96 ? 2.341 -2.163 11.787 1.00 82.75 96 TYR A O 1
ATOM 704 N N . ASP A 1 97 ? 2.942 -1.078 9.917 1.00 81.06 97 ASP A N 1
ATOM 705 C CA . ASP A 1 97 ? 2.385 0.216 10.345 1.00 81.06 97 ASP A CA 1
ATOM 706 C C . ASP A 1 97 ? 0.859 0.147 10.495 1.00 81.06 97 ASP A C 1
ATOM 708 O O . ASP A 1 97 ? 0.316 0.608 11.502 1.00 81.06 97 ASP A O 1
ATOM 712 N N . ALA A 1 98 ? 0.162 -0.489 9.547 1.00 77.12 98 ALA A N 1
ATOM 713 C CA . ALA A 1 98 ? -1.280 -0.710 9.633 1.00 77.12 98 ALA A CA 1
ATOM 714 C C . ALA A 1 98 ? -1.660 -1.553 10.863 1.00 77.12 98 ALA A C 1
ATOM 716 O O . ALA A 1 98 ? -2.567 -1.175 11.606 1.00 77.12 98 ALA A O 1
ATOM 717 N N . CYS A 1 99 ? -0.928 -2.637 11.139 1.00 73.81 99 CYS A N 1
ATOM 718 C CA . CYS A 1 99 ? -1.122 -3.469 12.324 1.00 73.81 99 CYS A CA 1
ATOM 719 C C . CYS A 1 99 ? -0.865 -2.692 13.619 1.00 73.81 99 CYS A C 1
ATOM 721 O O . CYS A 1 99 ? -1.677 -2.772 14.537 1.00 73.81 99 CYS A O 1
ATOM 723 N N . ARG A 1 100 ? 0.197 -1.879 13.704 1.00 81.19 100 ARG A N 1
ATOM 724 C CA . ARG A 1 100 ? 0.443 -1.040 14.891 1.00 81.19 100 ARG A CA 1
ATOM 725 C C . ARG A 1 100 ? -0.667 -0.023 15.132 1.00 81.19 100 ARG A C 1
ATOM 727 O O . ARG A 1 100 ? -0.996 0.246 16.284 1.00 81.19 100 ARG A O 1
ATOM 734 N N . ILE A 1 101 ? -1.254 0.531 14.072 1.00 70.62 101 ILE A N 1
ATOM 735 C CA . ILE A 1 101 ? -2.410 1.427 14.187 1.00 70.62 101 ILE A CA 1
ATOM 736 C C . ILE A 1 101 ? -3.657 0.664 14.637 1.00 70.62 101 ILE A C 1
ATOM 738 O O . ILE A 1 101 ? -4.406 1.190 15.451 1.00 70.62 101 ILE A O 1
ATOM 742 N N . ALA A 1 102 ? -3.885 -0.538 14.108 1.00 68.12 102 ALA A N 1
ATOM 743 C CA . ALA A 1 102 ? -5.062 -1.344 14.420 1.00 68.12 102 ALA A CA 1
ATOM 744 C C . ALA A 1 102 ? -5.018 -1.960 15.829 1.00 68.12 102 ALA A C 1
ATOM 746 O O . ALA A 1 102 ? -6.066 -2.170 16.432 1.00 68.12 102 ALA A O 1
ATOM 747 N N . VAL A 1 103 ? -3.816 -2.259 16.338 1.00 66.81 103 VAL A N 1
ATOM 748 C CA . VAL A 1 103 ? -3.588 -2.829 17.676 1.00 66.81 103 VAL A CA 1
ATOM 749 C C . VAL A 1 103 ? -3.533 -1.753 18.749 1.00 66.81 103 VAL A C 1
ATOM 751 O O . VAL A 1 103 ? -3.886 -2.037 19.892 1.00 66.81 103 VAL A O 1
ATOM 754 N N . LYS A 1 104 ? -3.139 -0.514 18.413 1.00 62.50 104 LYS A N 1
ATOM 755 C CA . LYS A 1 104 ? -3.375 0.597 19.333 1.00 62.50 104 LYS A CA 1
ATOM 756 C C . LYS A 1 104 ? -4.883 0.638 19.576 1.00 62.50 104 LYS A C 1
ATOM 758 O O . LYS A 1 104 ? -5.617 0.816 18.599 1.00 62.50 104 LYS A O 1
ATOM 763 N N . PRO A 1 105 ? -5.349 0.501 20.833 1.00 49.38 105 PRO A N 1
ATOM 764 C CA . PRO A 1 105 ? -6.694 0.926 21.156 1.00 49.38 105 PRO A CA 1
ATOM 765 C C . PRO A 1 105 ? -6.835 2.304 20.524 1.00 49.38 105 PRO A C 1
ATOM 767 O O . PRO A 1 105 ? -5.931 3.143 20.667 1.00 49.38 105 PRO A O 1
ATOM 770 N N . ALA A 1 106 ? -7.905 2.527 19.756 1.00 51.62 106 ALA A N 1
ATOM 771 C CA . ALA A 1 106 ? -8.330 3.901 19.570 1.00 51.62 106 ALA A CA 1
ATOM 772 C C . ALA A 1 106 ? -8.268 4.495 20.976 1.00 51.62 106 ALA A C 1
ATOM 774 O O . ALA A 1 106 ? -8.746 3.855 21.912 1.00 51.62 106 ALA A O 1
ATOM 775 N N . ALA A 1 107 ? -7.561 5.604 21.158 1.00 45.00 107 ALA A N 1
ATOM 776 C CA . ALA A 1 107 ? -7.637 6.323 22.412 1.00 45.00 107 ALA A CA 1
ATOM 777 C C . ALA A 1 107 ? -9.062 6.896 22.502 1.00 45.00 107 ALA A C 1
ATOM 779 O O . ALA A 1 107 ? -9.265 8.079 22.308 1.00 45.00 107 ALA A O 1
ATOM 780 N N . SER A 1 108 ? -10.062 6.026 22.632 1.00 45.69 108 SER A N 1
ATOM 781 C CA . SER A 1 108 ? -11.202 6.233 23.489 1.00 45.69 108 SER A CA 1
ATOM 782 C C . SER A 1 108 ? -10.641 5.917 24.865 1.00 45.69 108 SER A C 1
ATOM 784 O O . SER A 1 108 ? -10.533 4.750 25.252 1.00 45.69 108 SER A O 1
ATOM 786 N N . SER A 1 109 ? -10.162 6.944 25.549 1.00 46.16 109 SER A N 1
ATOM 787 C CA . SER A 1 109 ? -9.686 6.924 26.933 1.00 46.16 109 SER A CA 1
ATOM 788 C C . SER A 1 109 ? -10.787 6.557 27.940 1.00 46.16 109 SER A C 1
ATOM 790 O O . SER A 1 109 ? -10.750 7.018 29.070 1.00 46.16 109 SER A O 1
ATOM 792 N N . ASP A 1 110 ? -11.786 5.769 27.540 1.00 51.09 110 ASP A N 1
ATOM 793 C CA . ASP A 1 110 ? -13.141 6.117 27.946 1.00 51.09 110 ASP A CA 1
ATOM 794 C C . ASP A 1 110 ? -14.103 4.940 28.209 1.00 51.09 110 ASP A C 1
ATOM 796 O O . ASP A 1 110 ? -14.900 4.947 29.140 1.00 51.09 110 ASP A O 1
ATOM 800 N N . ALA A 1 111 ? -13.975 3.832 27.479 1.00 53.72 111 ALA A N 1
ATOM 801 C CA . ALA A 1 111 ? -14.966 2.753 27.560 1.00 53.72 111 ALA A CA 1
ATOM 802 C C . ALA A 1 111 ? -14.916 1.879 28.838 1.00 53.72 111 ALA A C 1
ATOM 804 O O . ALA A 1 111 ? -15.618 0.868 28.888 1.00 53.72 111 ALA A O 1
ATOM 805 N N . ASP A 1 112 ? -14.090 2.216 29.837 1.00 59.25 112 ASP A N 1
ATOM 806 C CA . ASP A 1 112 ? -13.942 1.419 31.071 1.00 59.25 112 ASP A CA 1
ATOM 807 C C . ASP A 1 112 ? -14.760 1.964 32.257 1.00 59.25 112 ASP A C 1
ATOM 809 O O . ASP A 1 112 ? -14.842 1.330 33.309 1.00 59.25 112 ASP A O 1
ATOM 813 N N . VAL A 1 113 ? -15.421 3.115 32.093 1.00 75.31 113 VAL A N 1
ATOM 814 C CA . VAL A 1 113 ? -16.392 3.613 33.074 1.00 75.31 113 VAL A CA 1
ATOM 815 C C . VAL A 1 113 ? -17.764 3.034 32.733 1.00 75.31 113 VAL A C 1
ATOM 817 O O . VAL A 1 113 ? -18.307 3.277 31.661 1.00 75.31 113 VAL A O 1
ATOM 820 N N . ALA A 1 114 ? -18.352 2.249 33.635 1.00 84.88 114 ALA A N 1
ATOM 821 C CA . ALA A 1 114 ? -19.733 1.790 33.489 1.00 84.88 114 ALA A CA 1
ATOM 822 C C . ALA A 1 114 ? -20.711 2.859 34.001 1.00 84.88 114 ALA A C 1
ATOM 824 O O . ALA A 1 114 ? -20.475 3.494 35.029 1.00 84.88 114 ALA A O 1
ATOM 825 N N . CYS A 1 115 ? -21.840 3.040 33.315 1.00 84.31 115 CYS A N 1
ATOM 826 C CA . CYS A 1 115 ? -22.892 3.941 33.774 1.00 84.31 115 CYS A CA 1
ATOM 827 C C . CYS A 1 115 ? -23.476 3.443 35.115 1.00 84.31 115 CYS A C 1
ATOM 829 O O . CYS A 1 115 ? -23.940 2.301 35.171 1.00 84.31 115 CYS A O 1
ATOM 831 N N . PRO A 1 116 ? -23.557 4.277 36.170 1.00 84.06 116 PRO A N 1
ATOM 832 C CA . PRO A 1 116 ? -24.096 3.862 37.470 1.00 84.06 116 PRO A CA 1
ATOM 833 C C . PRO A 1 116 ? -25.606 3.573 37.440 1.00 84.06 116 PRO A C 1
ATOM 835 O O . PRO A 1 116 ? -26.132 2.970 38.371 1.00 84.06 116 PRO A O 1
ATOM 838 N N . VAL A 1 117 ? -26.308 3.997 36.382 1.00 86.25 117 VAL A N 1
ATOM 839 C CA . VAL A 1 117 ? -27.757 3.805 36.226 1.00 86.25 117 VAL A CA 1
ATOM 840 C C . VAL A 1 117 ? -28.084 2.487 35.521 1.00 86.25 117 VAL A C 1
ATOM 842 O O . VAL A 1 117 ? -28.958 1.755 35.973 1.00 86.25 117 VAL A O 1
ATOM 845 N N . CYS A 1 118 ? -27.414 2.179 34.405 1.00 90.06 118 CYS A N 1
ATOM 846 C CA . CYS A 1 118 ? -27.761 1.028 33.558 1.00 90.06 118 CYS A CA 1
ATOM 847 C C . CYS A 1 118 ? -26.668 -0.046 33.451 1.00 90.06 118 CYS A C 1
ATOM 849 O O . CYS A 1 118 ? -26.934 -1.120 32.919 1.00 90.06 118 CYS A O 1
ATOM 851 N N . GLY A 1 119 ? -25.452 0.223 33.936 1.00 81.81 119 GLY A N 1
ATOM 852 C CA . GLY A 1 119 ? -24.338 -0.731 33.957 1.00 81.81 119 GLY A CA 1
ATOM 853 C C . GLY A 1 119 ? -23.643 -0.970 32.612 1.00 81.81 119 GLY A C 1
ATOM 854 O O . GLY A 1 119 ? -22.694 -1.747 32.556 1.00 81.81 119 GLY A O 1
ATOM 855 N N . TYR A 1 120 ? -24.081 -0.316 31.534 1.00 82.38 120 TYR A N 1
ATOM 856 C CA . TYR A 1 120 ? -23.418 -0.388 30.230 1.00 82.38 120 TYR A CA 1
ATOM 857 C C . TYR A 1 120 ? -22.182 0.525 30.161 1.00 82.38 120 TYR A C 1
ATOM 859 O O . TYR A 1 120 ? -22.122 1.514 30.900 1.00 82.38 120 TYR A O 1
ATOM 867 N N . PRO A 1 121 ? -21.207 0.222 29.280 1.00 83.69 121 PRO A N 1
ATOM 868 C CA . PRO A 1 121 ? -20.028 1.063 29.087 1.00 83.69 121 PRO A CA 1
ATOM 869 C C . PRO A 1 121 ? -20.431 2.473 28.644 1.00 83.69 121 PRO A C 1
ATOM 871 O O . PRO A 1 121 ? -21.251 2.639 27.733 1.00 83.69 121 PRO A O 1
ATOM 874 N N . LEU A 1 122 ? -19.869 3.466 29.328 1.00 84.50 122 LEU A N 1
ATOM 875 C CA . LEU A 1 122 ? -20.109 4.887 29.126 1.00 84.50 122 LEU A CA 1
ATOM 876 C C . LEU A 1 122 ? -19.109 5.473 28.117 1.00 84.50 122 LEU A C 1
ATOM 878 O O . LEU A 1 122 ? -18.037 4.921 27.892 1.00 84.50 122 LEU A O 1
ATOM 882 N N . ASP A 1 123 ? -19.506 6.582 27.502 1.00 83.00 123 ASP A N 1
ATOM 883 C CA . ASP A 1 123 ? -18.677 7.422 26.639 1.00 83.00 123 ASP A CA 1
ATOM 884 C C . ASP A 1 123 ? -18.572 8.795 27.329 1.00 83.00 123 ASP A C 1
ATOM 886 O O . ASP A 1 123 ? -19.553 9.540 27.349 1.00 83.00 123 ASP A O 1
ATOM 890 N N . THR A 1 124 ? -17.457 9.070 28.012 1.00 77.88 124 THR A N 1
ATOM 891 C CA . THR A 1 124 ? -17.189 10.273 28.826 1.00 77.88 124 THR A CA 1
ATOM 892 C C . THR A 1 124 ? -17.022 11.547 28.004 1.00 77.88 124 THR A C 1
ATOM 894 O O . THR A 1 124 ? -17.118 12.636 28.564 1.00 77.88 124 THR A O 1
ATOM 897 N N . GLU A 1 125 ? -16.884 11.450 26.680 1.00 81.12 125 GLU A N 1
ATOM 898 C CA . GLU A 1 125 ? -16.988 12.603 25.774 1.00 81.12 125 GLU A CA 1
ATOM 899 C C . GLU A 1 125 ? -18.421 13.174 25.712 1.00 81.12 125 GLU A C 1
ATOM 901 O O . GLU A 1 125 ? -18.628 14.299 25.252 1.00 81.12 125 GLU A O 1
ATOM 906 N N . LEU A 1 126 ? -19.431 12.417 26.166 1.00 82.88 126 LEU A N 1
ATOM 907 C CA . LEU A 1 126 ? -20.806 12.892 26.291 1.00 82.88 126 LEU A CA 1
ATOM 908 C C . LEU A 1 126 ? -21.165 13.167 27.751 1.00 82.88 126 LEU A C 1
ATOM 910 O O . LEU A 1 126 ? -20.986 12.338 28.636 1.00 82.88 126 LEU A O 1
ATOM 914 N N . GLU A 1 127 ? -21.832 14.293 27.991 1.00 84.75 127 GLU A N 1
ATOM 915 C CA . GLU A 1 127 ? -22.413 14.638 29.300 1.00 84.75 127 GLU A CA 1
ATOM 916 C C . GLU A 1 127 ? -23.644 13.777 29.666 1.00 84.75 127 GLU A C 1
ATOM 918 O O . GLU A 1 127 ? -24.299 13.983 30.689 1.00 84.75 127 GLU A O 1
ATOM 923 N N . PHE A 1 128 ? -23.996 12.798 28.828 1.00 89.00 128 PHE A N 1
ATOM 924 C CA . PHE A 1 128 ? -25.126 11.898 29.022 1.00 89.00 128 PHE A CA 1
ATOM 925 C C . PHE A 1 128 ? -24.805 10.478 28.548 1.00 89.00 128 PHE A C 1
ATOM 927 O O . PHE A 1 128 ? -24.024 10.253 27.627 1.00 89.00 128 PHE A O 1
ATOM 934 N N . CYS A 1 129 ? -25.471 9.488 29.142 1.00 87.81 129 CYS A N 1
ATOM 935 C CA . CYS A 1 129 ? -25.348 8.099 28.725 1.00 87.81 129 CYS A CA 1
ATOM 936 C C . CYS A 1 129 ? -26.092 7.856 27.407 1.00 87.81 129 CYS A C 1
ATOM 938 O O . CYS A 1 129 ? -27.316 7.974 27.351 1.00 87.81 129 CYS A O 1
ATOM 940 N N . HIS A 1 130 ? -25.389 7.416 26.363 1.00 89.75 130 HIS A N 1
ATOM 941 C CA . HIS A 1 130 ? -26.010 7.103 25.071 1.00 89.75 130 HIS A CA 1
ATOM 942 C C . HIS A 1 130 ? -26.943 5.872 25.094 1.00 89.75 130 HIS A C 1
ATOM 944 O O . HIS A 1 130 ? -27.711 5.682 24.155 1.00 89.75 130 HIS A O 1
ATOM 950 N N . TRP A 1 131 ? -26.902 5.041 26.146 1.00 89.44 131 TRP A N 1
ATOM 951 C CA . TRP A 1 131 ? -27.768 3.859 26.283 1.00 89.44 131 TRP A CA 1
ATOM 952 C C . TRP A 1 131 ? -29.123 4.173 26.906 1.00 89.44 131 TRP A C 1
ATOM 954 O O . TRP A 1 131 ? -30.153 3.720 26.416 1.00 89.44 131 TRP A O 1
ATOM 964 N N . CYS A 1 132 ? -29.123 4.910 28.017 1.00 92.50 132 CYS A N 1
ATOM 965 C CA . CYS A 1 132 ? -30.329 5.164 28.806 1.00 92.50 132 CYS A CA 1
ATOM 966 C C . CYS A 1 132 ? -30.695 6.646 28.905 1.00 92.50 132 CYS A C 1
ATOM 968 O O . CYS A 1 132 ? -31.656 6.980 29.592 1.00 92.50 132 CYS A O 1
ATOM 970 N N . SER A 1 133 ? -29.957 7.537 28.236 1.00 89.75 133 SER A N 1
ATOM 971 C CA . SER A 1 133 ? -30.159 8.993 28.232 1.00 89.75 133 SER A CA 1
ATOM 972 C C . SER A 1 133 ? -30.059 9.683 29.601 1.00 89.75 133 SER A C 1
ATOM 974 O O . SER A 1 133 ? -30.468 10.832 29.741 1.00 89.75 133 SER A O 1
ATOM 976 N N . SER A 1 134 ? -29.494 9.020 30.619 1.00 87.75 134 SER A N 1
ATOM 977 C CA . SER A 1 134 ? -29.247 9.653 31.919 1.00 87.75 134 SER A CA 1
ATOM 978 C C . SER A 1 134 ? -28.130 10.692 31.814 1.00 87.75 134 SER A C 1
ATOM 980 O O . SER A 1 134 ? -27.061 10.373 31.289 1.00 87.75 134 SER A O 1
ATOM 982 N N . ALA A 1 135 ? -28.331 11.888 32.365 1.00 86.69 135 ALA A N 1
ATOM 983 C CA . ALA A 1 135 ? -27.253 12.862 32.533 1.00 86.69 135 ALA A CA 1
ATOM 984 C C . ALA A 1 135 ? -26.157 12.304 33.459 1.00 86.69 135 ALA A C 1
ATOM 986 O O . ALA A 1 135 ? -26.460 11.612 34.436 1.00 86.69 135 ALA A O 1
ATOM 987 N N . ILE A 1 136 ? -24.896 12.590 33.145 1.00 84.31 136 ILE A N 1
ATOM 988 C CA . ILE A 1 136 ? -23.735 12.185 33.939 1.00 84.31 136 ILE A CA 1
ATOM 989 C C . ILE A 1 136 ? -23.176 13.429 34.627 1.00 84.31 136 ILE A C 1
ATOM 991 O O . ILE A 1 136 ? -22.936 14.445 33.983 1.00 84.31 136 ILE A O 1
ATOM 995 N N . VAL A 1 137 ? -22.972 13.357 35.943 1.00 75.81 137 VAL A N 1
ATOM 996 C CA . VAL A 1 137 ? -22.332 14.434 36.708 1.00 75.81 137 VAL A CA 1
ATOM 997 C C . VAL A 1 137 ? -20.872 14.058 36.923 1.00 75.81 137 VAL A C 1
ATOM 999 O O . VAL A 1 137 ? -20.566 13.157 37.705 1.00 75.81 137 VAL A O 1
ATOM 1002 N N . TRP A 1 138 ? -19.970 14.738 36.219 1.00 71.56 138 TRP A N 1
ATOM 1003 C CA . TRP A 1 138 ? -18.531 14.568 36.396 1.00 71.56 138 TRP A CA 1
ATOM 1004 C C . TRP A 1 138 ? -18.095 15.221 37.708 1.00 71.56 138 TRP A C 1
ATOM 1006 O O . TRP A 1 138 ? -18.383 16.388 37.967 1.00 71.56 138 TRP A O 1
ATOM 1016 N N . SER A 1 139 ? -17.430 14.456 38.571 1.00 63.84 139 SER A N 1
ATOM 1017 C CA . SER A 1 139 ? -16.847 14.994 39.801 1.00 63.84 139 SER A CA 1
ATOM 1018 C C . SER A 1 139 ? -15.470 15.561 39.468 1.00 63.84 139 SER A C 1
ATOM 1020 O O . SER A 1 139 ? -14.505 14.806 39.388 1.00 63.84 139 SER A O 1
ATOM 1022 N N . GLU A 1 140 ? -15.369 16.870 39.249 1.00 59.31 140 GLU A N 1
ATOM 1023 C CA . GLU A 1 140 ? -14.075 17.552 39.136 1.00 59.31 140 GLU A CA 1
ATOM 1024 C C . GLU A 1 140 ? -13.333 17.422 40.485 1.00 59.31 140 GLU A C 1
ATOM 1026 O O . GLU A 1 140 ? -13.841 17.891 41.512 1.00 59.31 140 GLU A O 1
ATOM 1031 N N . PRO A 1 141 ? -12.151 16.784 40.552 1.00 49.22 141 PRO A N 1
ATOM 1032 C CA . PRO A 1 141 ? -11.399 16.699 41.795 1.00 49.22 141 PRO A CA 1
ATOM 1033 C C . PRO A 1 141 ? -10.717 18.048 42.075 1.00 49.22 141 PRO A C 1
ATOM 1035 O O . PRO A 1 141 ? -9.572 18.251 41.683 1.00 49.22 141 PRO A O 1
ATOM 1038 N N . GLY A 1 142 ? -11.403 18.973 42.761 1.00 51.78 142 GLY A N 1
ATOM 1039 C CA . GLY A 1 142 ? -10.733 20.141 43.358 1.00 51.78 142 GLY A CA 1
ATOM 1040 C C . GLY A 1 142 ? -11.466 21.484 43.415 1.00 51.78 142 GLY A C 1
ATOM 1041 O O . GLY A 1 142 ? -10.787 22.503 43.454 1.00 51.78 142 GLY A O 1
ATOM 1042 N N . ALA A 1 143 ? -12.800 21.539 43.449 1.00 52.06 143 ALA A N 1
ATOM 1043 C CA . ALA A 1 143 ? -13.534 22.809 43.576 1.00 52.06 143 ALA A CA 1
ATOM 1044 C C . ALA A 1 143 ? -14.133 23.051 44.981 1.00 52.06 143 ALA A C 1
ATOM 1046 O O . ALA A 1 143 ? -15.265 23.508 45.098 1.00 52.06 143 ALA A O 1
ATOM 1047 N N . GLU A 1 144 ? -13.391 22.757 46.054 1.00 55.75 144 GLU A N 1
ATOM 1048 C CA . GLU A 1 144 ? -13.796 23.101 47.427 1.00 55.75 144 GLU A CA 1
ATOM 1049 C C . GLU A 1 144 ? -12.567 23.513 48.260 1.00 55.75 144 GLU A C 1
ATOM 1051 O O . GLU A 1 144 ? -11.832 22.644 48.718 1.00 55.75 144 GLU A O 1
ATOM 1056 N N . SER A 1 145 ? -12.322 24.827 48.414 1.00 54.16 145 SER A N 1
ATOM 1057 C CA . SER A 1 145 ? -11.987 25.497 49.697 1.00 54.16 145 SER A CA 1
ATOM 1058 C C . SER A 1 145 ? -11.357 26.899 49.523 1.00 54.16 145 SER A C 1
ATOM 1060 O O . SER A 1 145 ? -10.233 27.145 49.956 1.00 54.16 145 SER A O 1
ATOM 1062 N N . GLU A 1 146 ? -12.078 27.863 48.954 1.00 54.41 146 GLU A N 1
ATOM 1063 C CA . GLU A 1 146 ? -11.816 29.279 49.266 1.00 54.41 146 GLU A CA 1
ATOM 1064 C C . GLU A 1 146 ? -13.134 29.933 49.681 1.00 54.41 146 GLU A C 1
ATOM 1066 O O . GLU A 1 146 ? -13.889 30.471 48.869 1.00 54.41 146 GLU A O 1
ATOM 1071 N N . ARG A 1 147 ? -13.441 29.821 50.975 1.00 53.44 147 ARG A N 1
ATOM 1072 C CA . ARG A 1 147 ? -14.364 30.710 51.673 1.00 53.44 147 ARG A CA 1
ATOM 1073 C C . ARG A 1 147 ? -13.896 30.923 53.104 1.00 53.44 147 ARG A C 1
ATOM 1075 O O . ARG A 1 147 ? -13.485 29.922 53.731 1.00 53.44 147 ARG A O 1
#